Protein AF-A0A7S2A8U7-F1 (afdb_monomer_lite)

Organism: Trieres chinensis (NCBI:txid1514140)

Structure (mmCIF, N/CA/C/O backbone):
data_AF-A0A7S2A8U7-F1
#
_entry.id   AF-A0A7S2A8U7-F1
#
loop_
_atom_site.group_PDB
_atom_site.id
_atom_site.type_symbol
_atom_site.label_atom_id
_atom_site.label_alt_id
_atom_site.label_comp_id
_atom_site.label_asym_id
_atom_site.label_entity_id
_atom_site.label_seq_id
_atom_site.pdbx_PDB_ins_code
_atom_site.Cartn_x
_atom_site.Cartn_y
_atom_site.Cartn_z
_atom_site.occupancy
_atom_site.B_iso_or_equiv
_atom_site.auth_seq_id
_atom_site.auth_comp_id
_atom_site.auth_asym_id
_atom_site.auth_atom_id
_atom_site.pdbx_PDB_model_num
ATOM 1 N N . TRP A 1 1 ? -67.355 33.060 37.373 1.00 57.06 1 TRP A N 1
ATOM 2 C CA . TRP A 1 1 ? -66.695 31.936 38.071 1.00 57.06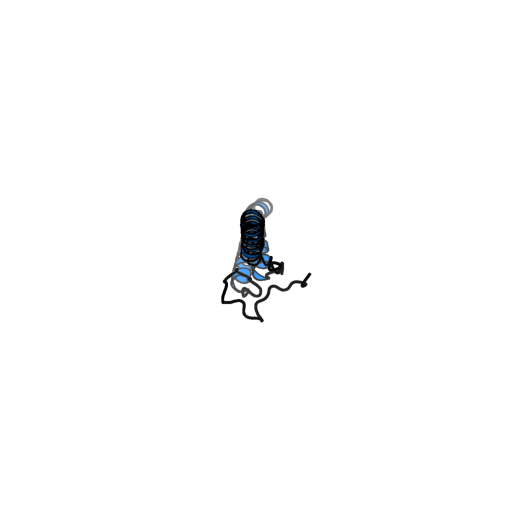 1 TRP A CA 1
ATOM 3 C C . TRP A 1 1 ? -66.351 30.788 37.126 1.00 57.06 1 TRP A C 1
ATOM 5 O O . TRP A 1 1 ? -65.258 30.253 37.258 1.00 57.06 1 TRP A O 1
ATOM 15 N N . ASP A 1 2 ? -67.185 30.465 36.131 1.00 60.12 2 ASP A N 1
ATOM 16 C CA . ASP A 1 2 ? -66.869 29.394 35.170 1.00 60.12 2 ASP A CA 1
ATOM 17 C C . ASP A 1 2 ? -65.764 29.737 34.153 1.00 60.12 2 ASP A C 1
ATOM 19 O O . ASP A 1 2 ? -64.923 28.888 33.871 1.00 60.12 2 ASP A O 1
ATOM 23 N N . GLU A 1 3 ? -65.661 30.978 33.664 1.00 58.12 3 GLU A N 1
ATOM 24 C CA . GLU A 1 3 ? -64.619 31.355 32.684 1.00 58.12 3 GLU A CA 1
ATOM 25 C C . GLU A 1 3 ? -63.184 31.237 33.224 1.00 58.12 3 GLU A C 1
ATOM 27 O O . GLU A 1 3 ? -62.300 30.724 32.538 1.00 58.12 3 GLU A O 1
ATOM 32 N N . MET A 1 4 ? -62.953 31.611 34.488 1.00 63.19 4 MET A N 1
ATOM 33 C CA . MET A 1 4 ? -61.631 31.485 35.122 1.00 63.19 4 MET A CA 1
ATOM 34 C C . MET A 1 4 ? -61.182 30.022 35.255 1.00 63.19 4 MET A C 1
ATOM 36 O O . MET A 1 4 ? -59.985 29.725 35.233 1.00 63.19 4 MET A O 1
ATOM 40 N N . ARG A 1 5 ? -62.136 29.088 35.361 1.00 67.81 5 ARG A N 1
ATOM 41 C CA . ARG A 1 5 ? -61.862 27.649 35.444 1.00 67.81 5 ARG A CA 1
ATOM 42 C C . ARG A 1 5 ? -61.433 27.081 34.089 1.00 67.81 5 ARG A C 1
ATOM 44 O O . ARG A 1 5 ? -60.510 26.265 34.038 1.00 67.81 5 ARG A O 1
ATOM 51 N N . TRP A 1 6 ? -62.054 27.543 33.005 1.00 63.47 6 TRP A N 1
ATOM 52 C CA . TRP A 1 6 ? -61.708 27.150 31.635 1.00 63.47 6 TRP A CA 1
ATOM 53 C C . TRP A 1 6 ? -60.357 27.712 31.184 1.00 63.47 6 TRP A C 1
ATOM 55 O O . TRP A 1 6 ? -59.589 27.011 30.521 1.00 63.47 6 TRP A O 1
ATOM 65 N N . ASP A 1 7 ? -60.002 28.925 31.611 1.00 71.75 7 ASP A N 1
ATOM 66 C CA . ASP A 1 7 ? -58.672 29.493 31.358 1.00 71.75 7 ASP A CA 1
ATOM 67 C C . ASP A 1 7 ? -57.555 28.739 32.078 1.00 71.75 7 ASP A C 1
ATOM 69 O O . ASP A 1 7 ? -56.506 28.462 31.488 1.00 71.75 7 ASP A O 1
ATOM 73 N N . GLY A 1 8 ? -57.794 28.327 33.326 1.00 72.50 8 GLY A N 1
ATOM 74 C CA . GLY A 1 8 ? -56.849 27.498 34.072 1.00 72.50 8 GLY A CA 1
ATOM 75 C C . GLY A 1 8 ? -56.589 26.141 33.409 1.00 72.50 8 GLY A C 1
ATOM 76 O O . GLY A 1 8 ? -55.444 25.686 33.380 1.00 72.50 8 GLY A O 1
ATOM 77 N N . MET A 1 9 ? -57.622 25.507 32.842 1.00 68.81 9 MET A N 1
ATOM 78 C CA . MET A 1 9 ? -57.480 24.223 32.143 1.00 68.81 9 MET A CA 1
ATOM 79 C C . MET A 1 9 ? -56.718 24.359 30.821 1.00 68.81 9 MET A C 1
ATOM 81 O O . MET A 1 9 ? -55.755 23.621 30.605 1.00 68.81 9 MET A O 1
ATOM 85 N N . ARG A 1 10 ? -57.039 25.370 30.000 1.00 74.56 10 ARG A N 1
ATOM 86 C CA . ARG A 1 10 ? -56.324 25.631 28.735 1.00 74.56 10 ARG A CA 1
ATOM 87 C C . ARG A 1 10 ? -54.840 25.931 28.945 1.00 74.56 10 ARG A C 1
ATOM 89 O O . ARG A 1 10 ? -54.010 25.585 28.106 1.00 74.56 10 ARG A O 1
ATOM 96 N N . LYS A 1 11 ? -54.482 26.566 30.065 1.00 71.62 11 LYS A N 1
ATOM 97 C CA . LYS A 1 11 ? -53.081 26.857 30.404 1.00 71.62 11 LYS A CA 1
ATOM 98 C C . LYS A 1 11 ? -52.294 25.580 30.724 1.00 71.62 11 LYS A C 1
ATOM 100 O O . LYS A 1 11 ? -51.167 25.429 30.260 1.00 71.62 11 LYS A O 1
ATOM 105 N N . ARG A 1 12 ? -52.918 24.630 31.430 1.00 69.50 12 ARG A N 1
ATOM 106 C CA . ARG A 1 12 ? -52.312 23.333 31.785 1.00 69.50 12 ARG A CA 1
ATOM 107 C C . ARG A 1 12 ? -52.137 22.407 30.580 1.00 69.50 12 ARG A C 1
ATOM 109 O O . ARG A 1 12 ? -51.154 21.673 30.530 1.00 69.50 12 ARG A O 1
ATOM 116 N N . GLU A 1 13 ? -53.045 22.448 29.607 1.00 67.94 13 GLU A N 1
ATOM 117 C CA . GLU A 1 13 ? -52.903 21.680 28.360 1.00 67.94 13 GLU A CA 1
ATOM 118 C C . GLU A 1 13 ? -51.727 22.179 27.516 1.00 67.94 13 GLU A C 1
ATOM 120 O O . GLU A 1 13 ? -50.877 21.380 27.128 1.00 67.94 13 GLU A O 1
ATOM 1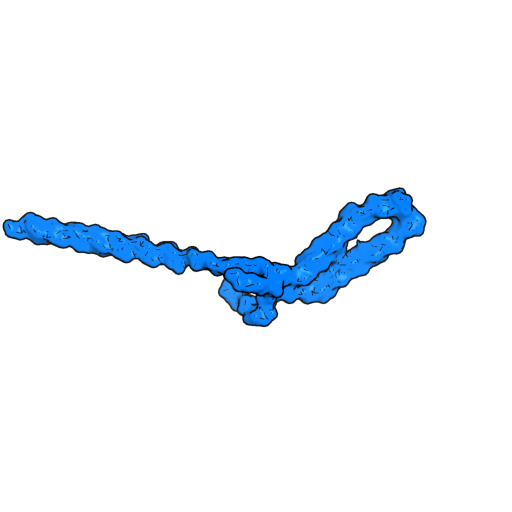25 N N . ARG A 1 14 ? -51.576 23.501 27.356 1.00 65.75 14 ARG A N 1
ATOM 126 C CA . ARG A 1 14 ? -50.423 24.082 26.641 1.00 65.75 14 ARG A CA 1
ATOM 127 C C . ARG A 1 14 ? -49.087 23.776 27.322 1.00 65.75 14 ARG A C 1
ATOM 129 O O . ARG A 1 14 ? -48.072 23.621 26.646 1.00 65.75 14 ARG A O 1
ATOM 136 N N . GLU A 1 15 ? -49.063 23.690 28.651 1.00 64.00 15 GLU A N 1
ATOM 137 C CA . GLU A 1 15 ? -47.868 23.293 29.407 1.00 64.00 15 GLU A CA 1
ATOM 138 C C . GLU A 1 15 ? -47.552 21.797 29.263 1.00 64.00 15 GLU A C 1
ATOM 140 O O . GLU A 1 15 ? -46.379 21.433 29.164 1.00 64.00 15 GLU A O 1
ATOM 145 N N . ARG A 1 16 ? -48.571 20.928 29.168 1.00 61.44 16 ARG A N 1
ATOM 146 C CA . ARG A 1 16 ? -48.387 19.496 28.870 1.00 61.44 16 ARG A CA 1
ATOM 147 C C . ARG A 1 16 ? -47.875 19.262 27.451 1.00 61.44 16 ARG A C 1
ATOM 149 O O . ARG A 1 16 ? -46.951 18.472 27.275 1.00 61.44 16 ARG A O 1
ATOM 156 N N . GLU A 1 17 ? -48.401 19.982 26.465 1.00 59.19 17 GLU A N 1
ATOM 157 C CA . GLU A 1 17 ? -47.937 19.898 25.074 1.00 59.19 17 GLU A CA 1
ATOM 158 C C . GLU A 1 17 ? -46.500 20.414 24.923 1.00 59.19 17 GLU A C 1
ATOM 160 O O . GLU A 1 17 ? -45.659 19.752 24.310 1.00 59.19 17 GLU A O 1
ATOM 165 N N . ARG A 1 18 ? -46.162 21.538 25.574 1.00 57.44 18 ARG A N 1
ATOM 166 C CA . ARG A 1 18 ? -44.781 22.056 25.613 1.00 57.44 18 ARG A CA 1
ATOM 167 C C . ARG A 1 18 ? -43.821 21.134 26.371 1.00 57.44 18 ARG A C 1
ATOM 169 O O . ARG A 1 18 ? -42.661 21.016 25.980 1.00 57.44 18 ARG A O 1
ATOM 176 N N . GLY A 1 19 ? -44.282 20.473 27.433 1.00 53.81 19 GLY A N 1
ATOM 177 C CA . GLY A 1 19 ? -43.476 19.549 28.235 1.00 53.81 19 GLY A CA 1
ATOM 178 C C . GLY A 1 19 ? -43.235 18.188 27.573 1.00 53.81 19 GLY A C 1
ATOM 179 O O . GLY A 1 19 ? -42.178 17.591 27.786 1.00 53.81 19 GLY A O 1
ATOM 180 N N . SER A 1 20 ? -44.182 17.712 26.758 1.00 51.59 20 SER A N 1
ATOM 181 C CA . SER A 1 20 ? -44.125 16.394 26.112 1.00 51.59 20 SER A CA 1
ATOM 182 C C . SER A 1 20 ? -43.472 16.435 24.726 1.00 51.59 20 SER A C 1
ATOM 184 O O . SER A 1 20 ? -42.707 15.533 24.387 1.00 51.59 20 SER A O 1
ATOM 186 N N . SER A 1 21 ? -43.664 17.512 23.955 1.00 52.50 21 SER A N 1
ATOM 187 C CA . SER A 1 21 ? -43.170 17.574 22.572 1.00 52.50 21 SER A CA 1
ATOM 188 C C . SER A 1 21 ? -41.684 17.945 22.439 1.00 52.50 21 SER A C 1
ATOM 190 O O . SER A 1 21 ? -41.099 17.733 21.381 1.00 52.50 21 SER A O 1
ATOM 192 N N . GLY A 1 22 ? -41.052 18.490 23.486 1.00 47.00 22 GLY A N 1
ATOM 193 C CA . GLY A 1 22 ? -39.667 18.985 23.421 1.00 47.00 22 GLY A CA 1
ATOM 194 C C . GLY A 1 22 ? -38.589 18.032 23.949 1.00 47.00 22 GLY A C 1
ATOM 195 O O . GLY A 1 22 ? -37.415 18.223 23.646 1.00 47.00 22 GLY A O 1
ATOM 196 N N . LYS A 1 23 ? -38.948 17.014 24.743 1.00 48.12 23 LYS A N 1
ATOM 197 C CA . LYS A 1 23 ? -37.961 16.166 25.448 1.00 48.12 23 LYS A CA 1
ATOM 198 C C . LYS A 1 23 ? -37.758 14.778 24.838 1.00 48.12 23 LYS A C 1
ATOM 200 O O . LYS A 1 23 ? -36.684 14.216 25.004 1.00 48.12 23 LYS A O 1
ATOM 205 N N . GLY A 1 24 ? -38.739 14.243 24.107 1.00 44.66 24 GLY A N 1
ATOM 206 C CA . GLY A 1 24 ? -38.651 12.896 23.5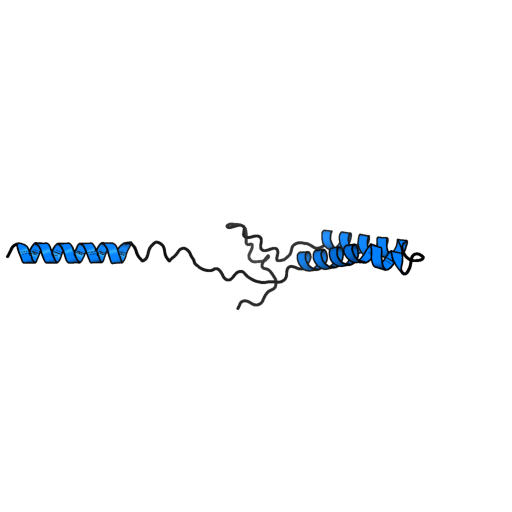25 1.00 44.66 24 GLY A CA 1
ATOM 207 C C . GLY A 1 24 ? -37.833 12.806 22.232 1.00 44.66 24 GLY A C 1
ATOM 208 O O . GLY A 1 24 ? -37.226 11.776 21.966 1.00 44.66 24 GLY A O 1
ATOM 209 N N . PHE A 1 25 ? -37.779 13.879 21.436 1.00 46.28 25 PHE A N 1
ATOM 210 C CA . PHE A 1 25 ? -37.175 13.828 20.096 1.00 46.28 25 PHE A CA 1
ATOM 211 C C . PHE A 1 25 ? -35.717 14.317 20.051 1.00 46.28 25 PHE A C 1
ATOM 213 O O . PHE A 1 25 ? -34.947 13.913 19.186 1.00 46.28 25 PHE A O 1
ATOM 220 N N . LEU A 1 26 ? -35.300 15.147 21.014 1.00 47.66 26 LEU A N 1
ATOM 221 C CA . LEU A 1 26 ? -33.942 15.706 21.061 1.00 47.66 26 LEU A CA 1
ATOM 222 C C . LEU A 1 26 ? -32.916 14.788 21.749 1.00 47.66 26 LEU A C 1
ATOM 224 O O . LEU A 1 26 ? -31.719 15.051 21.676 1.00 47.66 26 LEU A O 1
ATOM 228 N N . GLN A 1 27 ? -33.352 13.685 22.369 1.00 46.84 27 GLN A N 1
ATOM 229 C CA . GLN A 1 27 ? -32.473 12.719 23.045 1.00 46.84 27 GLN A CA 1
ATOM 230 C C . GLN A 1 27 ? -32.067 11.524 22.157 1.00 46.84 27 GLN A C 1
ATOM 232 O O . GLN A 1 27 ? -31.608 10.507 22.663 1.00 46.84 27 GLN A O 1
ATOM 237 N N . MET A 1 28 ? -32.213 11.619 20.832 1.00 44.53 28 MET A N 1
ATOM 238 C CA . MET A 1 28 ? -31.717 10.594 19.892 1.00 44.53 28 MET A CA 1
ATOM 239 C C . MET A 1 28 ? -30.660 11.104 18.908 1.00 44.53 28 MET A C 1
ATOM 241 O O . MET A 1 28 ? -30.287 10.404 17.976 1.00 44.53 28 MET A O 1
ATOM 245 N N . ALA A 1 29 ? -30.097 12.284 19.162 1.00 48.38 29 ALA A N 1
ATOM 246 C CA . ALA A 1 29 ? -28.873 12.741 18.517 1.00 48.38 29 ALA A CA 1
ATOM 247 C C . ALA A 1 29 ? -27.770 12.898 19.570 1.00 48.38 29 ALA A C 1
ATOM 249 O O . ALA A 1 29 ? -27.149 13.951 19.700 1.00 48.38 29 ALA A O 1
ATOM 250 N N . SER A 1 30 ? -27.524 11.847 20.363 1.00 46.06 30 SER A N 1
ATOM 251 C CA . SER A 1 30 ? -26.219 11.728 21.012 1.00 46.06 30 SER A CA 1
ATOM 252 C C . SER A 1 30 ? -25.211 11.596 19.877 1.00 46.06 30 SER A C 1
ATOM 254 O O . SER A 1 30 ? -25.071 10.529 19.280 1.00 46.06 30 SER A O 1
ATOM 256 N N . SER A 1 31 ? -24.591 12.722 19.520 1.00 46.97 31 SER A N 1
ATOM 257 C CA . SER A 1 31 ? -23.412 12.787 18.670 1.00 46.97 31 SER A CA 1
ATOM 258 C C . SER A 1 31 ? -22.335 11.974 19.376 1.00 46.97 31 SER A C 1
ATOM 260 O O . SER A 1 31 ? -21.556 12.497 20.173 1.00 46.97 31 SER A O 1
ATOM 262 N N . LYS A 1 32 ? -22.358 10.649 19.189 1.00 50.22 32 LYS A N 1
ATOM 263 C CA . LYS A 1 32 ? -21.234 9.804 19.560 1.00 50.22 32 LYS A CA 1
ATOM 264 C C . LYS A 1 32 ? -20.068 10.397 18.793 1.00 50.22 32 LYS A C 1
ATOM 266 O O . LYS A 1 32 ? -20.097 10.399 17.562 1.00 50.22 32 LYS A O 1
ATOM 271 N N . LYS A 1 33 ? -19.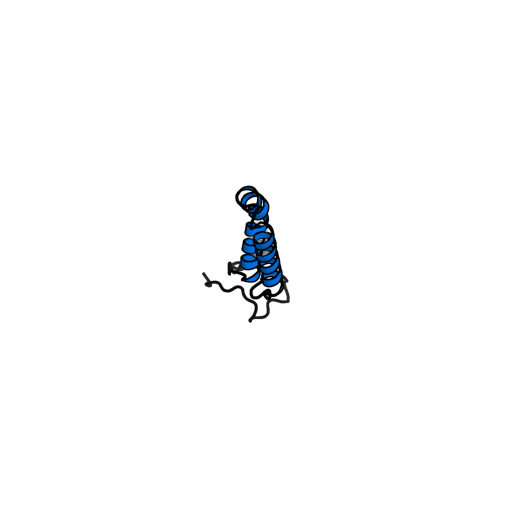101 10.963 19.520 1.00 48.47 33 LYS A N 1
ATOM 272 C CA . LYS A 1 33 ? -17.838 11.400 18.937 1.00 48.47 33 LYS A CA 1
ATOM 273 C C . LYS A 1 33 ? -17.334 10.216 18.122 1.00 48.47 33 LYS A C 1
ATOM 275 O O . LYS A 1 33 ? -17.092 9.147 18.675 1.00 48.47 33 LYS A O 1
ATOM 280 N N . VAL A 1 34 ? -17.345 10.364 16.801 1.00 56.62 34 VAL A N 1
ATOM 281 C CA . VAL A 1 34 ? -16.832 9.340 15.901 1.00 56.62 34 VAL A CA 1
ATOM 282 C C . VAL A 1 34 ? -15.353 9.276 16.224 1.00 56.62 34 VAL A C 1
ATOM 284 O O . VAL A 1 34 ? -14.651 10.260 15.988 1.00 56.62 34 VAL A O 1
ATOM 287 N N . ASP A 1 35 ? -14.914 8.181 16.842 1.00 54.69 35 ASP A N 1
ATOM 288 C CA . ASP A 1 35 ? -13.507 7.960 17.153 1.00 54.69 35 ASP A CA 1
ATOM 289 C C . ASP A 1 35 ? -12.732 8.054 15.825 1.00 54.69 35 ASP A C 1
ATOM 291 O O . ASP A 1 35 ? -12.762 7.140 14.999 1.00 54.69 35 ASP A O 1
ATOM 295 N N . ARG A 1 36 ? -12.083 9.201 15.579 1.00 55.81 36 ARG A N 1
ATOM 296 C CA . ARG A 1 36 ? -11.228 9.444 14.409 1.00 55.81 36 ARG A CA 1
ATOM 297 C C . ARG A 1 36 ? -9.871 8.795 14.654 1.00 55.81 36 ARG A C 1
ATOM 299 O O . ARG A 1 36 ? -8.861 9.482 14.755 1.00 55.81 36 ARG A O 1
ATOM 306 N N . GLY A 1 37 ? -9.844 7.487 14.856 1.00 57.44 37 GLY A N 1
ATOM 307 C CA . GLY A 1 37 ? -8.569 6.795 14.985 1.00 57.44 37 GLY A CA 1
ATOM 308 C C . GLY A 1 37 ? -8.045 6.342 13.623 1.00 57.44 37 GLY A C 1
ATOM 309 O O . GLY A 1 37 ? -8.791 6.190 12.653 1.00 57.44 37 GLY A O 1
ATOM 310 N N . LEU A 1 38 ? -6.734 6.154 13.564 1.00 66.12 38 LEU A N 1
ATOM 311 C CA . LEU A 1 38 ? -6.032 5.647 12.393 1.00 66.12 38 LEU A CA 1
ATOM 312 C C . LEU A 1 38 ? -6.209 4.125 12.332 1.00 66.12 38 LEU A C 1
ATOM 314 O O . LEU A 1 38 ? -5.881 3.424 13.290 1.00 66.12 38 LEU A O 1
ATOM 318 N N . ASP A 1 39 ? -6.714 3.617 11.209 1.00 73.31 39 ASP A N 1
ATOM 319 C CA . ASP A 1 39 ? -6.734 2.182 10.911 1.00 73.31 39 ASP A CA 1
ATOM 320 C C . ASP A 1 39 ? -5.468 1.815 10.107 1.00 73.31 39 ASP A C 1
ATOM 322 O O . ASP A 1 39 ? -5.319 2.277 8.968 1.00 73.31 39 ASP A O 1
ATOM 326 N N . PRO A 1 40 ? -4.557 0.981 10.646 1.00 79.75 40 PRO A N 1
ATOM 327 C CA . PRO A 1 40 ? -3.347 0.543 9.953 1.00 79.75 40 PRO A CA 1
ATOM 328 C C . PRO A 1 40 ? -3.622 -0.105 8.595 1.00 79.75 40 PRO A C 1
ATOM 330 O O . PRO A 1 40 ? -2.808 0.029 7.678 1.00 79.75 40 PRO A O 1
ATOM 333 N N . LYS A 1 41 ? -4.773 -0.772 8.432 1.00 82.25 41 LYS A N 1
ATOM 334 C CA . LYS A 1 41 ? -5.154 -1.378 7.154 1.00 82.25 41 LYS A CA 1
ATOM 335 C C . LYS A 1 41 ? -5.453 -0.309 6.106 1.00 82.25 41 LYS A C 1
ATOM 337 O O . LYS A 1 41 ? -4.948 -0.406 4.989 1.00 82.25 41 LYS A O 1
ATOM 342 N N . SER A 1 42 ? -6.209 0.731 6.459 1.00 83.00 42 SER A N 1
ATOM 343 C CA . SER A 1 42 ? -6.472 1.869 5.569 1.00 83.00 42 SER A CA 1
ATOM 344 C C . SER A 1 42 ? -5.190 2.578 5.116 1.00 83.00 42 SER A C 1
ATOM 346 O O . SER A 1 42 ? -5.055 2.912 3.939 1.00 83.00 42 SER A O 1
ATOM 348 N N . ILE A 1 43 ? -4.209 2.734 6.013 1.00 85.38 43 ILE A N 1
ATOM 349 C CA . ILE A 1 43 ? -2.903 3.328 5.692 1.00 85.38 43 ILE A CA 1
ATOM 350 C C . ILE A 1 43 ? -2.150 2.440 4.699 1.00 85.38 43 ILE A C 1
ATOM 352 O O . ILE A 1 43 ? -1.677 2.926 3.673 1.00 85.38 43 ILE A O 1
ATOM 356 N N . ALA A 1 44 ? -2.068 1.137 4.977 1.00 89.06 44 ALA A N 1
ATOM 357 C CA . ALA A 1 44 ? -1.359 0.194 4.120 1.00 89.06 44 ALA A CA 1
ATOM 358 C C . ALA A 1 44 ? -1.967 0.107 2.714 1.00 89.06 44 ALA A C 1
ATOM 360 O O . ALA A 1 44 ? -1.234 0.115 1.726 1.00 89.06 44 ALA A O 1
ATOM 361 N N . ILE A 1 45 ? -3.301 0.083 2.616 1.00 90.50 45 ILE A N 1
ATOM 362 C CA . ILE A 1 45 ? -4.005 0.093 1.329 1.00 90.50 45 ILE A CA 1
ATOM 363 C C . ILE A 1 45 ? -3.706 1.385 0.571 1.00 90.50 45 ILE A C 1
ATOM 365 O O . ILE A 1 45 ? -3.316 1.306 -0.589 1.00 90.50 45 ILE A O 1
ATOM 369 N N . ASN A 1 46 ? -3.815 2.549 1.221 1.00 91.69 46 ASN A N 1
ATOM 370 C CA . ASN A 1 46 ? -3.544 3.834 0.575 1.00 91.69 46 ASN A CA 1
ATOM 371 C C . ASN A 1 46 ? -2.109 3.927 0.040 1.00 91.69 46 ASN A C 1
ATOM 373 O O . ASN A 1 46 ? -1.896 4.424 -1.067 1.00 91.69 46 ASN A O 1
ATOM 377 N N . ILE A 1 47 ? -1.121 3.427 0.789 1.00 91.62 47 ILE A N 1
ATOM 378 C CA . ILE A 1 47 ? 0.275 3.384 0.334 1.00 91.62 47 ILE A CA 1
ATOM 379 C C . ILE A 1 47 ? 0.405 2.474 -0.893 1.00 91.62 47 ILE A C 1
ATOM 381 O O . ILE A 1 47 ? 0.935 2.904 -1.917 1.00 91.62 47 ILE A O 1
ATOM 385 N N . ALA A 1 48 ? -0.121 1.250 -0.826 1.00 93.31 48 ALA A N 1
ATOM 386 C CA . ALA A 1 48 ? -0.035 0.290 -1.923 1.00 93.31 48 ALA A CA 1
ATOM 387 C C . ALA A 1 48 ? -0.720 0.804 -3.205 1.00 93.31 48 ALA A C 1
ATOM 389 O O . ALA A 1 48 ? -0.163 0.698 -4.298 1.00 93.31 48 ALA A O 1
ATOM 390 N N . THR A 1 49 ? -1.893 1.436 -3.084 1.00 92.94 49 THR A N 1
ATOM 391 C CA . THR A 1 49 ? -2.596 2.032 -4.231 1.00 92.94 49 THR A CA 1
ATOM 392 C C . THR A 1 49 ? -1.868 3.245 -4.795 1.00 92.94 49 THR A C 1
ATOM 394 O O . THR A 1 49 ? -1.871 3.444 -6.007 1.00 92.94 49 THR A O 1
ATOM 397 N N . THR A 1 50 ? -1.207 4.037 -3.946 1.00 94.06 50 THR A N 1
ATOM 398 C CA . THR A 1 50 ? -0.389 5.170 -4.401 1.00 94.06 50 THR A CA 1
ATOM 399 C C . THR A 1 50 ? 0.788 4.668 -5.237 1.00 94.06 50 THR A C 1
ATOM 401 O O . THR A 1 50 ? 1.003 5.155 -6.344 1.00 94.06 50 THR A O 1
ATOM 404 N N . LEU A 1 51 ? 1.502 3.640 -4.766 1.00 93.06 51 LEU A N 1
ATOM 405 C CA . LEU A 1 51 ? 2.602 3.029 -5.519 1.00 93.06 51 LEU A CA 1
ATOM 406 C C . LEU A 1 51 ? 2.127 2.441 -6.855 1.00 93.06 51 LEU A C 1
ATOM 408 O O . LEU A 1 51 ? 2.787 2.626 -7.875 1.00 93.06 51 LEU A O 1
ATOM 412 N N . PHE A 1 52 ? 0.957 1.798 -6.873 1.00 94.38 52 PHE A N 1
ATOM 413 C CA . PHE A 1 52 ? 0.356 1.289 -8.105 1.00 94.38 52 PHE A CA 1
ATOM 414 C C . PHE A 1 52 ? 0.043 2.406 -9.114 1.00 94.38 52 PHE A C 1
ATOM 416 O O . PHE A 1 52 ? 0.273 2.238 -10.308 1.00 94.38 52 PHE A O 1
ATOM 423 N N . PHE A 1 53 ? -0.420 3.569 -8.647 1.00 95.88 53 PHE A N 1
ATOM 424 C CA . PHE A 1 53 ? -0.735 4.708 -9.513 1.00 95.88 53 PHE A CA 1
ATOM 425 C C . PHE A 1 53 ? 0.513 5.320 -10.170 1.00 95.88 53 PHE A C 1
ATOM 427 O O . PHE A 1 53 ? 0.464 5.746 -11.323 1.00 95.88 53 PHE A O 1
ATOM 434 N N . PHE A 1 54 ? 1.644 5.334 -9.456 1.00 94.81 54 PHE A N 1
ATOM 435 C CA . PHE A 1 54 ? 2.918 5.861 -9.962 1.00 94.81 54 PHE A CA 1
ATOM 436 C C . PHE A 1 54 ? 3.779 4.828 -10.703 1.00 94.81 54 PHE A C 1
ATOM 438 O O . PHE A 1 54 ? 4.736 5.210 -11.376 1.00 94.81 54 PHE A O 1
ATOM 445 N N . LEU A 1 55 ? 3.429 3.541 -10.645 1.00 93.25 55 LEU A N 1
ATOM 446 C CA . LEU A 1 55 ? 4.121 2.463 -11.352 1.00 93.25 55 LEU A CA 1
ATOM 447 C C . LEU A 1 55 ? 4.363 2.737 -12.852 1.00 93.25 55 LEU A C 1
ATOM 449 O O . LEU A 1 55 ? 5.507 2.578 -13.281 1.00 93.25 55 LEU A O 1
ATOM 453 N N . PRO A 1 56 ? 3.371 3.167 -13.666 1.00 92.88 56 PRO A N 1
ATOM 454 C CA . PRO A 1 56 ? 3.612 3.423 -15.088 1.00 92.88 56 PRO A CA 1
ATOM 455 C C . PRO A 1 56 ? 4.594 4.576 -15.320 1.00 92.88 56 PRO A C 1
ATOM 457 O O . PRO A 1 56 ? 5.356 4.541 -16.281 1.00 92.88 56 PRO A O 1
ATOM 460 N N . ILE A 1 57 ? 4.618 5.571 -14.430 1.00 94.38 57 ILE A N 1
ATOM 461 C CA . ILE A 1 57 ? 5.559 6.693 -14.511 1.00 94.38 57 ILE A CA 1
ATOM 462 C C . ILE A 1 57 ? 6.974 6.193 -14.195 1.00 94.38 57 ILE A C 1
ATOM 464 O O . ILE A 1 57 ? 7.900 6.463 -14.954 1.00 94.38 57 ILE A O 1
ATOM 468 N N . ALA A 1 58 ? 7.141 5.408 -13.128 1.00 91.88 58 ALA A N 1
ATOM 469 C CA . ALA A 1 58 ? 8.435 4.831 -12.764 1.00 91.88 58 ALA A CA 1
ATOM 470 C C . ALA A 1 58 ? 8.992 3.909 -13.865 1.00 91.88 58 ALA A C 1
ATOM 472 O O . ALA A 1 58 ? 10.149 4.041 -14.257 1.00 91.88 58 ALA A O 1
ATOM 473 N N . ALA A 1 59 ? 8.151 3.033 -14.423 1.00 92.69 59 ALA A N 1
ATOM 474 C CA . ALA A 1 59 ? 8.540 2.125 -15.501 1.00 92.69 59 ALA A CA 1
ATOM 475 C C . ALA A 1 59 ? 8.839 2.846 -16.828 1.00 92.69 59 ALA A C 1
ATOM 477 O O . ALA A 1 59 ? 9.620 2.339 -17.630 1.00 92.69 59 ALA A O 1
ATOM 478 N N . TYR A 1 60 ? 8.242 4.019 -17.067 1.00 93.38 60 TYR A N 1
ATOM 479 C CA . TYR A 1 60 ? 8.531 4.833 -18.248 1.00 93.38 60 TYR A CA 1
ATOM 480 C C . TYR A 1 60 ? 9.928 5.467 -18.190 1.00 93.38 60 TYR A C 1
ATOM 482 O O . TYR A 1 60 ? 10.644 5.456 -19.189 1.00 93.38 60 TYR A O 1
ATOM 490 N N . PHE A 1 61 ? 10.328 6.005 -17.033 1.00 94.62 61 PHE A N 1
ATOM 491 C CA . PHE A 1 61 ? 11.638 6.650 -16.875 1.00 94.62 61 PHE A CA 1
ATOM 492 C C . PHE A 1 61 ? 12.790 5.656 -16.695 1.00 94.62 61 PHE A C 1
ATOM 494 O O . PHE A 1 61 ? 13.906 5.946 -17.121 1.00 94.62 61 PHE A O 1
ATOM 501 N N . ASP A 1 62 ? 12.532 4.489 -16.101 1.00 91.75 62 ASP A N 1
ATOM 502 C CA . ASP A 1 62 ? 13.529 3.434 -15.923 1.00 91.75 62 ASP A CA 1
ATOM 503 C C . ASP A 1 62 ? 12.957 2.060 -16.297 1.00 91.75 62 ASP A C 1
ATOM 505 O O . ASP A 1 62 ? 12.591 1.226 -15.463 1.00 91.75 62 ASP A O 1
ATOM 509 N N . ALA A 1 63 ? 12.898 1.818 -17.605 1.00 90.25 63 ALA A N 1
ATOM 510 C CA . ALA A 1 63 ? 12.393 0.568 -18.162 1.00 90.25 63 ALA A CA 1
ATOM 511 C C . ALA A 1 63 ? 13.252 -0.652 -17.782 1.00 90.25 63 ALA A C 1
ATOM 513 O O . ALA A 1 63 ? 12.743 -1.773 -17.744 1.00 90.25 63 ALA A O 1
ATOM 514 N N . SER A 1 64 ? 14.539 -0.451 -17.475 1.00 93.19 64 SER A N 1
ATOM 515 C CA . SER A 1 64 ? 15.460 -1.541 -17.129 1.00 93.19 64 SER A CA 1
ATOM 516 C C . SER A 1 64 ? 15.087 -2.217 -15.806 1.00 93.19 64 SER A C 1
ATOM 518 O O . SER A 1 64 ? 15.241 -3.430 -15.662 1.00 93.19 64 SER A O 1
ATOM 520 N N . ASN A 1 65 ? 14.495 -1.449 -14.887 1.00 93.12 65 ASN A N 1
ATOM 521 C CA . ASN A 1 65 ? 14.047 -1.907 -13.575 1.00 93.12 65 ASN A CA 1
ATOM 522 C C . ASN A 1 65 ? 12.525 -2.118 -13.486 1.00 93.12 65 ASN A C 1
ATOM 524 O O . ASN A 1 65 ? 12.001 -2.384 -12.403 1.00 93.12 65 ASN A O 1
ATOM 528 N N . ALA A 1 66 ? 11.796 -2.078 -14.608 1.00 90.50 66 ALA A N 1
ATOM 529 C CA . ALA A 1 66 ? 10.333 -2.180 -14.625 1.00 90.50 66 ALA A CA 1
ATOM 530 C C . ALA A 1 66 ? 9.797 -3.431 -13.904 1.00 90.50 66 ALA A C 1
ATOM 532 O O . ALA A 1 66 ? 8.813 -3.357 -13.168 1.00 90.50 66 ALA A O 1
ATOM 533 N N . ARG A 1 67 ? 10.476 -4.577 -14.053 1.00 93.19 67 ARG A N 1
ATOM 534 C CA . ARG A 1 67 ? 10.110 -5.818 -13.353 1.00 93.19 67 ARG A CA 1
ATOM 535 C C . ARG A 1 67 ? 10.211 -5.671 -11.833 1.00 93.19 67 ARG A C 1
ATOM 537 O O . ARG A 1 67 ? 9.303 -6.101 -11.128 1.00 93.19 67 ARG A O 1
ATOM 544 N N . PHE A 1 68 ? 11.273 -5.034 -11.345 1.00 93.81 68 PHE A N 1
ATOM 545 C CA . PHE A 1 68 ? 11.475 -4.794 -9.919 1.00 93.81 68 PHE A CA 1
ATOM 546 C C . PHE A 1 68 ? 10.383 -3.879 -9.349 1.00 93.81 68 PHE A C 1
ATOM 548 O O . PHE A 1 68 ? 9.833 -4.163 -8.289 1.00 93.81 68 PHE A O 1
ATOM 555 N N . TYR A 1 69 ? 9.985 -2.831 -10.077 1.00 93.50 69 TYR A N 1
ATOM 556 C CA . TYR A 1 69 ? 8.885 -1.962 -9.645 1.00 93.50 69 TYR A CA 1
ATOM 557 C C . TYR A 1 69 ? 7.549 -2.706 -9.561 1.00 93.50 69 TYR A C 1
ATOM 559 O O . TYR A 1 69 ? 6.819 -2.546 -8.582 1.00 93.50 69 TYR A O 1
ATOM 567 N N . CYS A 1 70 ? 7.250 -3.568 -10.537 1.00 93.25 70 CYS A N 1
ATOM 568 C CA . CYS A 1 70 ? 6.063 -4.422 -10.495 1.00 93.25 70 CYS A CA 1
ATOM 569 C C . CYS A 1 70 ? 6.081 -5.373 -9.289 1.00 93.25 70 CYS A C 1
ATOM 571 O O . CYS A 1 70 ? 5.054 -5.547 -8.633 1.00 93.25 70 CYS A O 1
ATOM 573 N N . GLU A 1 71 ? 7.238 -5.959 -8.966 1.00 94.44 71 GLU A N 1
ATOM 574 C CA . GLU A 1 71 ? 7.404 -6.830 -7.796 1.00 94.44 71 GLU A CA 1
ATOM 575 C C . GLU A 1 71 ? 7.192 -6.057 -6.487 1.00 94.44 71 GLU A C 1
ATOM 577 O O . GLU A 1 71 ? 6.430 -6.507 -5.634 1.00 94.44 71 GLU A O 1
ATOM 582 N N . VAL A 1 72 ? 7.781 -4.866 -6.339 1.00 93.62 72 VAL A N 1
ATOM 583 C CA . VAL A 1 72 ? 7.602 -4.010 -5.151 1.00 93.62 72 VAL A CA 1
ATOM 584 C C . VAL A 1 72 ? 6.134 -3.633 -4.949 1.00 93.62 72 VAL A C 1
ATOM 586 O O . VAL A 1 72 ? 5.607 -3.753 -3.840 1.00 93.62 72 VAL A O 1
ATOM 589 N N . VAL A 1 73 ? 5.445 -3.217 -6.015 1.00 94.31 73 VAL A N 1
ATOM 590 C CA . VAL A 1 73 ? 4.016 -2.884 -5.947 1.00 94.31 73 VAL A CA 1
ATOM 591 C C . VAL A 1 73 ? 3.188 -4.119 -5.590 1.00 94.31 73 VAL A C 1
ATOM 593 O O . VAL A 1 73 ? 2.344 -4.044 -4.693 1.00 94.31 73 VAL A O 1
ATOM 596 N N . GLY A 1 74 ? 3.471 -5.267 -6.210 1.00 94.94 74 GLY A N 1
ATOM 597 C CA . GLY A 1 74 ? 2.818 -6.540 -5.898 1.00 94.94 74 GLY A CA 1
ATOM 598 C C . GLY A 1 74 ? 2.982 -6.947 -4.431 1.00 94.94 74 GLY A C 1
ATOM 599 O O . GLY A 1 74 ? 1.997 -7.266 -3.762 1.00 94.94 74 GLY A O 1
ATOM 600 N N . TRP A 1 75 ? 4.200 -6.852 -3.893 1.00 95.06 75 TRP A N 1
ATOM 601 C CA . TRP A 1 75 ? 4.478 -7.128 -2.482 1.00 95.06 75 TRP A CA 1
ATOM 602 C C . TRP A 1 75 ? 3.784 -6.139 -1.543 1.00 95.06 75 TRP A C 1
ATOM 604 O O . TRP A 1 75 ? 3.239 -6.556 -0.521 1.00 95.06 75 TRP A O 1
ATOM 614 N N . SER A 1 76 ? 3.731 -4.850 -1.892 1.00 93.12 76 SER A N 1
ATOM 615 C CA . SER A 1 76 ? 3.027 -3.845 -1.082 1.00 93.12 76 SER A CA 1
ATOM 616 C C . SER A 1 76 ? 1.517 -4.116 -0.988 1.00 93.12 76 SER A C 1
ATOM 618 O O . SER A 1 76 ? 0.937 -4.012 0.093 1.00 93.12 76 SER A O 1
ATOM 620 N N . MET A 1 77 ? 0.890 -4.555 -2.085 1.00 92.19 77 MET A N 1
ATOM 621 C CA . MET A 1 77 ? -0.515 -4.982 -2.113 1.00 92.19 77 MET A CA 1
ATOM 622 C C . MET A 1 77 ? -0.736 -6.248 -1.278 1.00 92.19 77 MET A C 1
ATOM 624 O O . MET A 1 77 ? -1.687 -6.314 -0.498 1.00 92.19 77 MET A O 1
ATOM 628 N N . ALA A 1 78 ? 0.153 -7.239 -1.392 1.00 93.06 78 ALA A N 1
ATOM 629 C CA . ALA A 1 78 ? 0.072 -8.469 -0.606 1.00 93.06 78 ALA A CA 1
ATOM 630 C C . ALA A 1 78 ? 0.198 -8.198 0.905 1.00 93.06 78 ALA A C 1
ATOM 632 O O . ALA A 1 78 ? -0.576 -8.733 1.700 1.00 93.06 78 ALA A O 1
ATOM 633 N N . LEU A 1 79 ? 1.113 -7.309 1.305 1.00 89.81 79 LEU A N 1
ATOM 634 C CA . LEU A 1 79 ? 1.254 -6.871 2.695 1.00 89.81 79 LEU A CA 1
ATOM 635 C C . LEU A 1 79 ? 0.001 -6.142 3.194 1.00 89.81 79 LEU A C 1
ATOM 637 O O . LEU A 1 79 ? -0.460 -6.415 4.301 1.00 89.81 79 LEU A O 1
ATOM 641 N N . ALA A 1 80 ? -0.603 -5.275 2.375 1.00 88.62 80 ALA A N 1
ATOM 642 C CA . ALA A 1 80 ? -1.850 -4.595 2.730 1.00 88.62 80 ALA A CA 1
ATOM 643 C C . ALA A 1 80 ? -3.024 -5.572 2.957 1.00 88.62 80 ALA A C 1
ATOM 645 O O . ALA A 1 80 ? -3.892 -5.318 3.797 1.00 88.62 80 ALA A O 1
ATOM 646 N N . LEU A 1 81 ? -3.046 -6.710 2.252 1.00 85.94 81 LEU A N 1
ATOM 647 C CA . LEU A 1 81 ? -4.034 -7.772 2.472 1.00 85.94 81 LEU A CA 1
ATOM 648 C C . LEU A 1 81 ? -3.777 -8.550 3.765 1.00 85.94 81 LEU A C 1
ATOM 650 O O . LEU A 1 81 ? -4.737 -8.855 4.479 1.00 85.94 81 LEU A O 1
ATOM 654 N N . LEU A 1 82 ? -2.507 -8.828 4.075 1.00 88.19 82 LEU A N 1
ATOM 655 C CA . LEU A 1 82 ? -2.097 -9.539 5.287 1.00 88.19 82 LEU A CA 1
ATOM 656 C C . LEU A 1 82 ? -2.385 -8.727 6.557 1.00 88.19 82 LEU A C 1
ATOM 658 O O . LEU A 1 82 ? -2.668 -9.314 7.600 1.00 88.19 82 LEU A O 1
ATOM 662 N N . ILE A 1 83 ? -2.332 -7.391 6.480 1.00 82.94 83 ILE A N 1
ATOM 663 C CA . ILE A 1 83 ? -2.560 -6.530 7.641 1.00 82.94 83 ILE A CA 1
ATOM 664 C C . ILE A 1 83 ? -4.005 -6.709 8.150 1.00 82.94 83 ILE A C 1
ATOM 666 O O . ILE A 1 83 ? -4.974 -6.419 7.424 1.00 82.94 83 ILE A O 1
ATOM 670 N N . PRO A 1 84 ? -4.176 -7.193 9.395 1.00 75.69 84 PRO A N 1
ATOM 671 C CA . PRO A 1 84 ? -5.488 -7.339 10.010 1.00 75.69 84 PRO A CA 1
ATOM 672 C C . PRO A 1 84 ? -6.167 -5.967 10.178 1.00 75.69 84 PRO A C 1
ATOM 674 O O . PRO A 1 84 ? -5.488 -4.974 10.439 1.00 75.69 84 PRO A O 1
ATOM 677 N N . PRO A 1 85 ? -7.504 -5.891 10.036 1.00 70.25 85 PRO A N 1
ATOM 678 C CA . PRO A 1 85 ? -8.278 -4.654 10.164 1.00 70.25 85 PRO A CA 1
ATOM 679 C C . PRO A 1 85 ? -8.431 -4.232 11.638 1.00 70.25 85 PRO A C 1
ATOM 681 O O . PRO A 1 85 ? -9.543 -4.182 12.167 1.00 70.25 85 PRO A O 1
ATOM 684 N N . PHE A 1 86 ? -7.320 -3.978 12.329 1.00 62.16 86 PHE A N 1
ATOM 685 C CA . PHE A 1 86 ? -7.348 -3.465 13.697 1.00 62.16 86 PHE A CA 1
ATOM 686 C C . PHE A 1 86 ? -7.787 -2.006 13.696 1.00 62.16 86 PHE A C 1
ATOM 688 O O . PHE A 1 86 ? -7.170 -1.167 13.054 1.00 62.16 86 PHE A O 1
ATOM 695 N N . GLY A 1 87 ? -8.845 -1.686 14.435 1.00 56.50 87 GLY A N 1
ATOM 696 C CA . GLY A 1 87 ? -9.371 -0.325 14.449 1.00 56.50 87 GLY A CA 1
ATOM 697 C C . GLY A 1 87 ? -10.268 0.012 13.259 1.00 56.50 87 GLY A C 1
ATOM 698 O O . GLY A 1 87 ? -10.595 1.175 13.048 1.00 56.50 87 GLY A O 1
ATOM 699 N N . TRP A 1 88 ? -10.729 -0.979 12.492 1.00 56.44 88 TRP A N 1
ATOM 700 C CA . TRP A 1 88 ? -11.775 -0.767 11.493 1.00 56.44 88 TRP A CA 1
ATOM 701 C C . TRP A 1 88 ? -13.132 -0.589 12.194 1.00 56.44 88 TRP A C 1
ATOM 703 O O . TRP A 1 88 ? -13.928 -1.524 12.295 1.00 56.44 88 TRP A O 1
ATOM 713 N N . LEU A 1 89 ? -13.404 0.620 12.694 1.00 53.94 89 LEU A N 1
ATOM 714 C CA . LEU A 1 89 ? -14.721 1.024 13.196 1.00 53.94 89 LEU A CA 1
ATOM 715 C C . LEU A 1 89 ? -15.665 1.174 11.991 1.00 53.94 89 LEU A C 1
ATOM 717 O O . LEU A 1 89 ? -15.915 2.265 11.482 1.00 53.94 89 LEU A O 1
ATOM 721 N N . ARG A 1 90 ? -16.181 0.055 11.471 1.00 55.28 90 ARG A N 1
ATOM 722 C CA . ARG A 1 90 ? -17.425 0.109 10.694 1.00 55.28 90 ARG A CA 1
ATOM 723 C C . ARG A 1 90 ? -18.533 0.334 11.714 1.00 55.28 9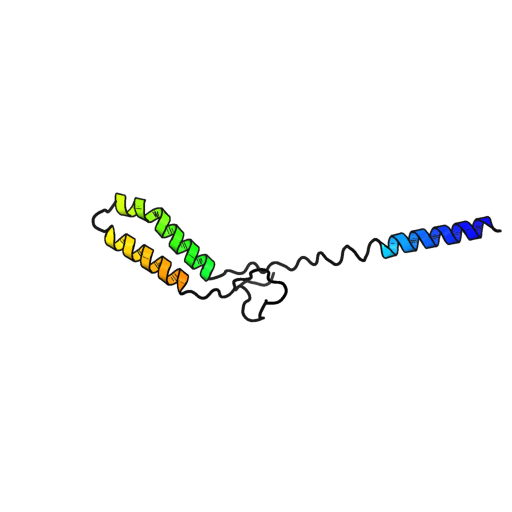0 ARG A C 1
ATOM 725 O O . ARG A 1 90 ? -18.595 -0.447 12.658 1.00 55.28 90 ARG A O 1
ATOM 732 N N . PRO A 1 91 ? -19.401 1.344 11.551 1.00 53.16 91 PRO A N 1
ATOM 733 C CA . PRO A 1 91 ? -20.509 1.567 12.465 1.00 53.16 91 PRO A CA 1
ATOM 734 C C . PRO A 1 91 ? -21.489 0.397 12.334 1.00 53.16 91 PRO A C 1
ATOM 736 O O . PRO A 1 91 ? -22.420 0.439 11.533 1.00 53.16 91 PRO A O 1
ATOM 739 N N . HIS A 1 92 ? -21.250 -0.682 13.078 1.00 46.91 92 HIS A N 1
ATOM 740 C CA . HIS A 1 92 ? -22.202 -1.764 13.236 1.00 46.91 92 HIS A CA 1
ATOM 741 C C . HIS A 1 92 ? -22.751 -1.685 14.664 1.00 46.91 92 HIS A C 1
ATOM 743 O O . HIS A 1 92 ? -21.997 -1.906 15.613 1.00 46.91 92 HIS A O 1
ATOM 749 N N . PRO A 1 93 ? -24.052 -1.393 14.844 1.00 54.34 93 PRO A N 1
ATOM 750 C CA . PRO A 1 93 ? -24.656 -0.983 16.121 1.00 54.34 93 PRO A CA 1
ATOM 751 C C . PRO A 1 93 ? -24.560 -1.997 17.275 1.00 54.34 93 PRO A C 1
ATOM 753 O O . PRO A 1 93 ? -24.970 -1.685 18.390 1.00 54.34 93 PRO A O 1
ATOM 756 N N . TYR A 1 94 ? -24.007 -3.187 17.031 1.00 46.78 94 TYR A N 1
ATOM 757 C CA . TYR A 1 94 ? -23.979 -4.307 17.973 1.00 46.78 94 TYR A CA 1
ATOM 758 C C . TYR A 1 94 ? -22.608 -4.999 18.106 1.00 46.78 94 TYR A C 1
ATOM 760 O O . TYR A 1 94 ? -22.525 -6.006 18.799 1.00 46.78 94 TYR A O 1
ATOM 768 N N . SER A 1 95 ? -21.543 -4.517 17.445 1.00 46.25 95 SER A N 1
ATOM 769 C CA . SER A 1 95 ? -20.279 -5.277 17.317 1.00 46.25 95 SER A CA 1
ATOM 770 C C . SER A 1 95 ? -19.004 -4.468 17.602 1.00 46.25 95 SER A C 1
ATOM 772 O O . SER A 1 95 ? -17.915 -4.847 17.162 1.00 46.25 95 SER A O 1
ATOM 774 N N . ASP A 1 96 ? -19.096 -3.385 18.370 1.00 53.81 96 ASP A N 1
ATOM 775 C CA . ASP A 1 96 ? -17.904 -2.670 18.833 1.00 53.81 96 ASP A CA 1
ATOM 776 C C . ASP A 1 96 ? -17.285 -3.421 20.021 1.00 53.81 96 ASP A C 1
ATOM 778 O O . ASP A 1 96 ? -17.498 -3.086 21.189 1.00 53.81 96 ASP A O 1
ATOM 782 N N . PHE A 1 97 ? -16.521 -4.479 19.732 1.00 55.03 97 PHE A N 1
ATOM 783 C CA . PHE A 1 97 ? -15.655 -5.105 20.729 1.00 55.03 97 PHE A CA 1
ATOM 784 C C . PHE A 1 97 ? -14.747 -4.031 21.337 1.00 55.03 97 PHE A C 1
ATOM 786 O O . PHE A 1 97 ? -14.091 -3.281 20.615 1.00 55.03 97 PHE A O 1
ATOM 793 N N . ALA A 1 98 ? -14.665 -3.978 22.671 1.00 57.34 98 ALA A N 1
ATOM 794 C CA . ALA A 1 98 ? -13.900 -2.953 23.387 1.00 57.34 98 ALA A CA 1
ATOM 795 C C . ALA A 1 98 ? -12.418 -2.869 22.963 1.00 57.34 98 ALA A C 1
ATOM 797 O O . ALA A 1 98 ? -11.800 -1.822 23.148 1.00 57.34 98 ALA A O 1
ATOM 798 N N . TRP A 1 99 ? -11.890 -3.951 22.378 1.00 57.34 99 TRP A N 1
ATOM 799 C CA . TRP A 1 99 ? -10.516 -4.098 21.902 1.00 57.34 99 TRP A CA 1
ATOM 800 C C . TRP A 1 99 ? -10.288 -3.658 20.441 1.00 57.34 99 TRP A C 1
ATOM 802 O O . TRP A 1 99 ? -9.147 -3.445 20.053 1.00 57.34 99 TRP A O 1
ATOM 812 N N . ASN A 1 100 ? -11.334 -3.498 19.618 1.00 56.97 100 ASN A N 1
ATOM 813 C CA . ASN A 1 100 ? -11.204 -3.136 18.194 1.00 56.97 100 ASN A CA 1
ATOM 814 C C . ASN A 1 100 ? -11.528 -1.659 17.925 1.00 56.97 100 ASN A C 1
ATOM 816 O O . ASN A 1 100 ? -12.142 -1.305 16.919 1.00 56.97 100 ASN A O 1
ATOM 820 N N . LYS A 1 101 ? -11.157 -0.789 18.863 1.00 56.78 101 LYS A N 1
ATOM 821 C CA . LYS A 1 101 ? -11.286 0.655 18.680 1.00 56.78 101 LYS A CA 1
ATOM 822 C C . LYS A 1 101 ? -10.117 1.156 17.840 1.00 56.78 101 LYS A C 1
ATOM 824 O O . LYS A 1 101 ? -9.009 0.636 17.983 1.00 56.78 101 LYS A O 1
ATOM 829 N N . PRO A 1 102 ? -10.340 2.139 16.962 1.00 56.03 102 PRO A N 1
ATOM 830 C CA . PRO A 1 102 ? -9.266 2.721 16.192 1.00 56.03 102 PRO A CA 1
ATOM 831 C C . PRO A 1 102 ? -8.295 3.404 17.153 1.00 56.03 102 PRO A C 1
ATOM 833 O O . PRO A 1 102 ? -8.693 3.957 18.182 1.00 56.03 102 PRO A O 1
ATOM 836 N N . VAL A 1 103 ? -7.004 3.317 16.844 1.00 55.28 103 VAL A N 1
ATOM 837 C CA . VAL A 1 103 ? -5.967 3.919 17.680 1.00 55.28 103 VAL A CA 1
ATOM 838 C C . VAL A 1 103 ? -6.075 5.430 17.490 1.00 55.28 103 VAL A C 1
ATOM 840 O O . VAL A 1 103 ? -5.729 5.965 16.437 1.00 55.28 103 VAL A O 1
ATOM 843 N N . GLY A 1 104 ? -6.652 6.112 18.475 1.00 53.06 104 GLY A N 1
ATOM 844 C CA . GLY A 1 104 ? -6.946 7.539 18.416 1.00 53.06 104 GLY A CA 1
ATOM 845 C C . GLY A 1 104 ? -7.083 8.130 19.811 1.00 53.06 104 GLY A C 1
ATOM 846 O O . GLY A 1 104 ? -7.490 7.448 20.756 1.00 53.06 104 GLY A O 1
ATOM 847 N N . HIS A 1 105 ? -6.704 9.398 19.950 1.00 42.47 105 HIS A N 1
ATOM 848 C CA . HIS A 1 105 ? -6.923 10.136 21.184 1.00 42.47 105 HIS A CA 1
ATOM 849 C C . HIS A 1 105 ? -8.421 10.430 21.321 1.00 42.47 105 HIS A C 1
ATOM 851 O O . HIS A 1 105 ? -9.072 10.845 20.362 1.00 42.47 105 HIS A O 1
ATOM 857 N N . ARG A 1 106 ? -8.978 10.150 22.501 1.00 48.75 106 ARG A N 1
ATOM 858 C CA . ARG A 1 106 ? -10.351 10.524 22.841 1.00 48.75 106 ARG A CA 1
ATOM 859 C C . ARG A 1 106 ? -10.359 12.014 23.156 1.00 48.75 106 ARG A C 1
ATOM 861 O O . ARG A 1 106 ? -10.037 12.382 24.282 1.00 48.75 106 ARG A O 1
ATOM 868 N N . ASP A 1 107 ? -10.704 12.834 22.173 1.00 46.16 107 ASP A N 1
ATOM 869 C CA . ASP A 1 107 ? -11.040 14.244 22.404 1.00 46.16 107 ASP A CA 1
ATOM 870 C C . ASP A 1 107 ? -12.398 14.377 23.096 1.00 46.16 107 ASP A C 1
ATOM 872 O O . ASP A 1 107 ? -13.317 13.560 22.841 1.00 46.16 107 ASP A O 1
#

Sequence (107 aa):
WDEMRWDGMRKRERERERGSSGKGFLQMASSKKVDRGLDPKSIAINIATTLF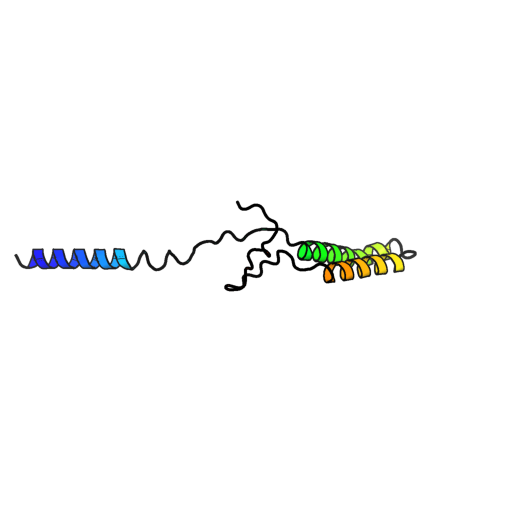FFLPIAAYFDASNARFYCEVVGWSMALALLIPPFGWLRPHPYSDFAWNKPVGHRD

Foldseek 3Di:
DVVVVVVVVVVVVVVVCVVPVPPPPVVPPPVPPQQPADWPLVVLVVVLVVLVVCLVVVCVVPVVCSVVSVVVSVVSVVVSVVDDRQQPPPPDPPDPDVRRHGHHDDD

Radius of gyration: 29.5 Å; chains: 1; bounding box: 82×42×56 Å

Secondary structure (DSSP, 8-state):
-HHHHHHHHHHHHHHHHHHHHTTSSGGG---------B-HHHHHHHHHHHHHHHHHHHHHH-GGGHHHHHHHHHHHHHHHHHS--TT-----TT---TT---B----

pLDDT: mean 71.04, std 18.45, range [42.47, 95.88]